Protein AF-A0A8J2PXL0-F1 (afdb_monomer_lite)

Sequence (95 aa):
MVITALSGHLNDPNPKKPLVLSFHGWAGSGKTYLAEMIIDALYEKGTESNYVRMYSASYHFPDKDKVAEYQEKLRKEIKATLSACERAVIVFDEV

InterPro domains:
  IPR010448 Torsin [PF06309] (1-92)
  IPR010448 Torsin [PTHR10760] (2-95)

Foldseek 3Di:
DVVVLCCVQVVDPDDPDDDDDDDDDDPPPCPVVVVQVVQVVVDVCGCPDLLEEEAECVPLPVDPVCVVVSVVVVVVSVVVSCVVPVPRYYHYPPD

Secondary structure (DSSP, 8-state):
-HHHHHHHHHT-SS-SS-------S-TTSSHHHHHHHHHHHH-TTGGGSTTEEEEEHHHH---GGGHHHHHHHHHHHHHHHHHH-TT-EEEEE--

Radius of gyration: 14.37 Å; chains: 1; bounding box: 31×33×34 Å

Structure (mmCIF, N/CA/C/O backbone):
data_AF-A0A8J2PXL0-F1
#
_entry.id   AF-A0A8J2PXL0-F1
#
loop_
_atom_site.group_PDB
_atom_site.id
_atom_site.type_symbol
_atom_site.label_atom_id
_atom_site.label_alt_id
_atom_site.label_comp_id
_atom_site.label_asym_id
_atom_site.label_entity_id
_atom_site.label_seq_id
_atom_site.pdbx_PDB_ins_code
_atom_site.Cartn_x
_atom_site.Cartn_y
_atom_site.Cartn_z
_atom_site.occupancy
_atom_site.B_iso_or_equiv
_atom_site.auth_seq_id
_atom_site.auth_comp_id
_atom_site.auth_asym_id
_atom_site.auth_atom_id
_atom_site.pdbx_PDB_model_num
ATOM 1 N N . MET A 1 1 ? -8.094 18.738 -1.160 1.00 76.62 1 MET A N 1
ATOM 2 C CA . MET A 1 1 ? -8.742 17.533 -1.731 1.00 76.62 1 MET A CA 1
ATOM 3 C C . MET A 1 1 ? -8.339 16.256 -1.002 1.00 76.62 1 MET A C 1
ATOM 5 O O . MET A 1 1 ? -9.234 15.599 -0.497 1.00 76.62 1 MET A O 1
ATOM 9 N N . VAL A 1 2 ? -7.044 15.932 -0.867 1.00 91.00 2 VAL A N 1
ATOM 10 C CA . VAL A 1 2 ? -6.586 14.698 -0.183 1.00 91.00 2 VAL A CA 1
ATOM 11 C C . VAL A 1 2 ? -7.076 14.597 1.268 1.00 91.00 2 VAL A C 1
ATOM 13 O O . VAL A 1 2 ? -7.729 13.622 1.618 1.00 91.00 2 VAL A O 1
ATOM 16 N N . ILE A 1 3 ? -6.859 15.635 2.086 1.00 93.38 3 ILE A N 1
ATOM 17 C CA . ILE A 1 3 ? -7.290 15.649 3.498 1.00 93.38 3 ILE A CA 1
ATOM 18 C C . ILE A 1 3 ? -8.808 15.496 3.642 1.00 93.38 3 ILE A C 1
ATOM 20 O O . ILE A 1 3 ? -9.274 14.748 4.492 1.00 93.38 3 ILE A O 1
ATOM 24 N N . THR A 1 4 ? -9.590 16.158 2.788 1.00 95.12 4 THR A N 1
ATOM 25 C CA . THR A 1 4 ? -11.057 16.052 2.796 1.00 95.12 4 THR A CA 1
ATOM 26 C C . THR A 1 4 ? -11.521 14.635 2.455 1.00 95.12 4 THR A C 1
ATOM 28 O O . THR A 1 4 ? -12.411 14.117 3.119 1.00 95.12 4 THR A O 1
ATOM 31 N N . ALA A 1 5 ? -10.905 13.995 1.454 1.00 95.31 5 ALA A N 1
ATOM 32 C CA . ALA A 1 5 ? -11.227 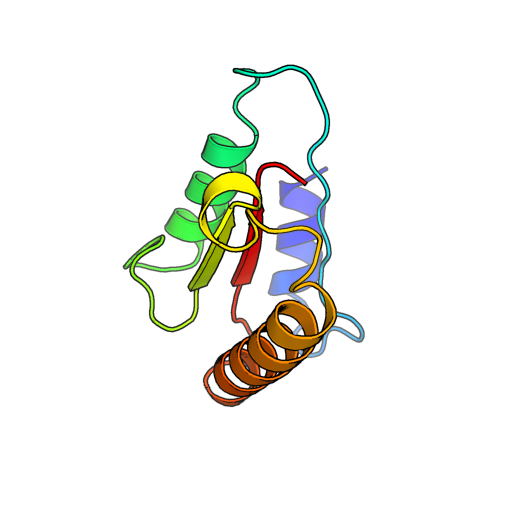12.623 1.067 1.00 95.31 5 ALA A CA 1
ATOM 33 C C . ALA A 1 5 ? -10.851 11.615 2.166 1.00 95.31 5 ALA A C 1
ATOM 35 O O . ALA A 1 5 ? -11.661 10.756 2.508 1.00 95.31 5 ALA A O 1
ATOM 36 N N . LEU A 1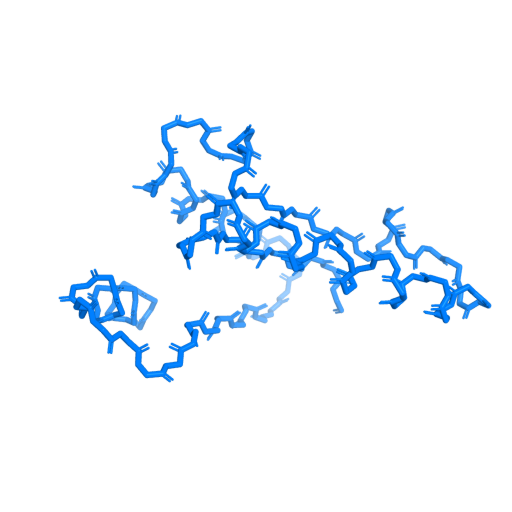 6 ? -9.662 11.764 2.760 1.00 95.12 6 LEU A N 1
ATOM 37 C CA . LEU A 1 6 ? -9.217 10.951 3.894 1.00 95.12 6 LEU A CA 1
ATOM 38 C C . LEU A 1 6 ? -10.141 11.126 5.097 1.00 95.12 6 LEU A C 1
ATOM 40 O O . LEU A 1 6 ? -10.646 10.144 5.623 1.00 95.12 6 LEU A O 1
ATOM 44 N N . SER A 1 7 ? -10.413 12.367 5.500 1.00 94.81 7 SER A N 1
ATOM 45 C CA . SER A 1 7 ? -11.280 12.662 6.640 1.00 94.81 7 SER A CA 1
ATOM 46 C C . SER A 1 7 ? -12.691 12.111 6.434 1.00 94.81 7 SER A C 1
ATOM 48 O O . SER A 1 7 ? -13.220 11.460 7.328 1.00 94.81 7 SER A O 1
ATOM 50 N N . GLY A 1 8 ? -13.278 12.301 5.248 1.00 95.56 8 GLY A N 1
ATOM 51 C CA . GLY A 1 8 ? -14.599 11.760 4.931 1.00 95.56 8 GLY A CA 1
ATOM 52 C C . GLY A 1 8 ? -14.646 10.232 4.980 1.00 95.56 8 GLY A C 1
ATOM 53 O O . GLY A 1 8 ? -15.605 9.675 5.497 1.00 95.56 8 GLY A O 1
ATOM 54 N N . HIS A 1 9 ? -13.606 9.555 4.486 1.00 96.00 9 HIS A N 1
ATOM 55 C CA . HIS A 1 9 ? -13.550 8.094 4.493 1.00 96.00 9 HIS A CA 1
ATOM 56 C C . HIS A 1 9 ? -13.269 7.510 5.883 1.00 96.00 9 HIS A C 1
ATOM 58 O O . HIS A 1 9 ? -13.908 6.544 6.278 1.00 96.00 9 HIS A O 1
ATOM 64 N N . LEU A 1 10 ? -12.330 8.089 6.633 1.00 93.81 10 LEU A N 1
ATOM 65 C CA . LEU A 1 10 ? -11.900 7.569 7.936 1.00 93.81 10 LEU A CA 1
ATOM 66 C C . LEU A 1 10 ? -12.918 7.832 9.052 1.00 93.81 10 LEU A C 1
ATOM 68 O O . LEU A 1 10 ? -12.968 7.070 10.018 1.00 93.81 10 LEU A O 1
ATOM 72 N N . ASN A 1 11 ? -13.719 8.893 8.917 1.00 95.25 11 ASN A N 1
ATOM 73 C CA . ASN A 1 11 ? -14.783 9.229 9.863 1.00 95.25 11 ASN A CA 1
ATOM 74 C C . ASN A 1 11 ? -16.108 8.507 9.568 1.00 95.25 11 ASN A C 1
ATOM 76 O O . ASN A 1 11 ? -17.010 8.549 10.404 1.00 95.25 11 ASN A O 1
ATOM 80 N N . ASP A 1 12 ? -16.246 7.852 8.411 1.00 96.12 12 ASP A N 1
ATOM 81 C CA . ASP A 1 12 ? -17.376 6.969 8.128 1.00 96.12 12 ASP A CA 1
ATOM 82 C C . ASP A 1 12 ? -17.114 5.598 8.782 1.00 96.12 12 ASP A C 1
ATOM 84 O O . ASP A 1 12 ? -16.146 4.924 8.420 1.00 96.12 12 ASP A O 1
ATOM 88 N N . PRO A 1 13 ? -17.932 5.150 9.753 1.00 93.00 13 PRO A N 1
ATOM 89 C CA . PRO A 1 13 ? -17.755 3.837 10.366 1.00 93.00 13 PRO A CA 1
ATOM 90 C C . PRO A 1 13 ? -18.093 2.678 9.415 1.00 93.00 13 PRO A C 1
ATOM 92 O O . PRO A 1 13 ? -17.736 1.544 9.720 1.00 93.00 13 PRO A O 1
ATOM 95 N N . ASN A 1 14 ? -18.781 2.928 8.294 1.00 94.00 14 ASN A N 1
ATOM 96 C CA . ASN A 1 14 ? -19.180 1.901 7.333 1.00 94.00 14 ASN A CA 1
ATOM 97 C C . ASN A 1 14 ? -19.060 2.396 5.874 1.00 94.00 14 ASN A C 1
ATOM 99 O O . ASN A 1 14 ? -20.071 2.535 5.167 1.00 94.00 14 ASN A O 1
ATOM 103 N N . PRO A 1 15 ? -17.830 2.652 5.395 1.00 94.12 15 PRO A N 1
ATOM 104 C CA . PRO A 1 15 ? -17.616 3.150 4.050 1.00 94.12 15 PRO A CA 1
ATOM 105 C C . PRO A 1 15 ? -18.024 2.095 3.018 1.00 94.12 15 PRO A C 1
ATOM 107 O O . PRO A 1 15 ? -17.529 0.972 2.994 1.00 94.12 15 PRO A O 1
ATOM 110 N N . LYS A 1 16 ? -18.908 2.474 2.091 1.00 93.31 16 LYS A N 1
ATOM 111 C CA . LYS A 1 16 ? -19.468 1.548 1.084 1.00 93.31 16 LYS A CA 1
ATOM 112 C C . LYS A 1 16 ? -18.449 1.034 0.060 1.00 93.31 16 LYS A C 1
ATOM 114 O O . LYS A 1 16 ? -18.750 0.097 -0.678 1.00 93.31 16 LYS A O 1
ATOM 119 N N . LYS A 1 17 ? -17.305 1.707 -0.075 1.00 94.44 17 LYS A N 1
ATOM 120 C CA . LYS A 1 17 ? -16.243 1.413 -1.046 1.00 94.44 17 LYS A CA 1
ATOM 121 C C . LYS A 1 17 ? -14.883 1.797 -0.458 1.00 94.44 17 LYS A C 1
ATOM 123 O O . LYS A 1 17 ? -14.835 2.751 0.320 1.00 94.44 17 LYS A O 1
ATOM 128 N N . PRO A 1 18 ? -13.793 1.126 -0.866 1.00 95.44 18 PRO A N 1
ATOM 129 C CA . PRO A 1 18 ? -12.447 1.546 -0.496 1.00 95.44 18 P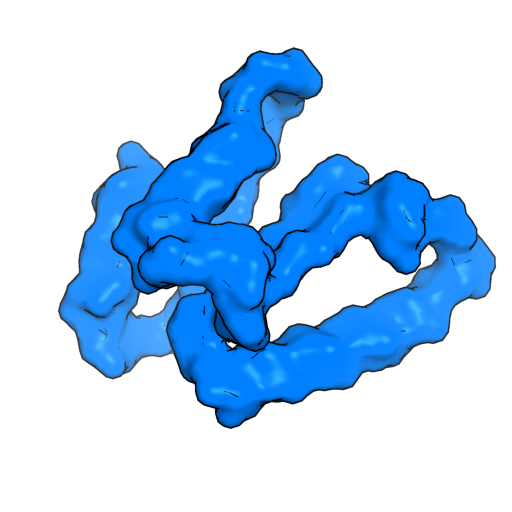RO A CA 1
ATOM 130 C C . PRO A 1 18 ? -12.138 2.938 -1.059 1.00 95.44 18 PRO A C 1
ATOM 132 O O . PRO A 1 18 ? -12.554 3.274 -2.174 1.00 95.44 18 PRO A O 1
ATOM 135 N N . LEU A 1 19 ? -11.389 3.740 -0.303 1.00 96.88 19 LEU A N 1
ATOM 136 C CA . LEU A 1 19 ? -10.831 4.989 -0.809 1.00 96.88 19 LEU A CA 1
ATOM 137 C C . LEU A 1 19 ? -9.672 4.684 -1.762 1.00 96.88 19 LEU A C 1
ATOM 139 O O . LEU A 1 19 ? -8.706 4.027 -1.387 1.00 96.88 19 LEU A O 1
ATOM 143 N N . VAL A 1 20 ? -9.759 5.203 -2.985 1.00 96.38 20 VAL A N 1
ATOM 144 C CA . VAL A 1 20 ? -8.692 5.112 -3.987 1.00 96.38 20 VAL A CA 1
ATOM 145 C C . VAL A 1 20 ? -8.204 6.520 -4.294 1.00 96.38 20 VAL A C 1
ATOM 147 O O . VAL A 1 20 ? -8.992 7.389 -4.669 1.00 96.38 20 VAL A O 1
ATOM 150 N N . LEU A 1 21 ? -6.902 6.742 -4.131 1.00 95.50 21 LEU A N 1
ATOM 151 C CA . LEU A 1 21 ? -6.225 7.989 -4.469 1.00 95.50 21 LEU A CA 1
ATOM 152 C C . LEU A 1 21 ? -5.226 7.711 -5.589 1.00 95.50 21 LEU A C 1
ATOM 154 O O . LEU A 1 21 ? -4.499 6.725 -5.530 1.00 95.50 21 LEU A O 1
ATOM 158 N N . SER A 1 22 ? -5.185 8.591 -6.587 1.00 94.94 22 SER A N 1
ATOM 159 C CA . SER A 1 22 ? -4.179 8.534 -7.645 1.00 94.94 22 SER A CA 1
ATOM 160 C C . SER A 1 22 ? -3.394 9.834 -7.680 1.00 94.94 22 SER A C 1
ATOM 162 O O . SER A 1 22 ? -3.969 10.915 -7.831 1.00 94.94 22 SER A O 1
ATOM 164 N N . PHE A 1 23 ? -2.078 9.731 -7.523 1.00 93.69 23 PHE A N 1
ATOM 165 C CA . PHE A 1 23 ? -1.165 10.861 -7.610 1.00 93.69 23 PHE A CA 1
ATOM 166 C C . PHE A 1 23 ? -0.429 10.780 -8.945 1.00 93.69 23 PHE A C 1
ATOM 168 O O . PHE A 1 23 ? 0.328 9.848 -9.192 1.00 93.69 23 PHE A O 1
ATOM 175 N N . HIS A 1 24 ? -0.642 11.768 -9.811 1.00 91.88 24 HIS A N 1
ATOM 176 C CA . HIS A 1 24 ? 0.019 11.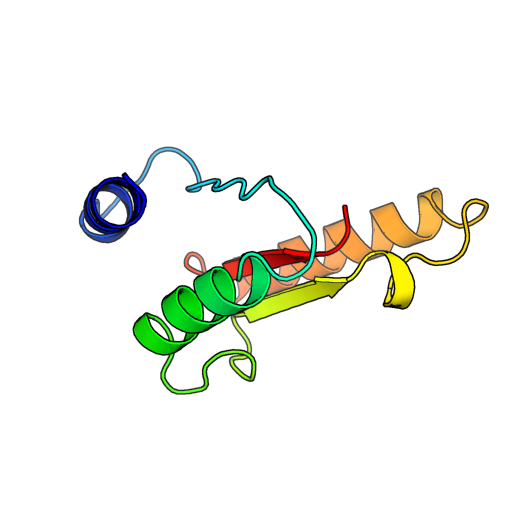873 -11.112 1.00 91.88 24 HIS A CA 1
ATOM 177 C C . HIS A 1 24 ? 0.826 13.167 -11.190 1.00 91.88 24 HIS A C 1
ATOM 179 O O . HIS A 1 24 ? 0.494 14.160 -10.545 1.00 91.88 24 HIS A O 1
ATOM 185 N N . GLY A 1 25 ? 1.895 13.155 -11.981 1.00 91.00 25 GLY A N 1
ATOM 186 C CA . GLY A 1 25 ? 2.762 14.312 -12.178 1.00 91.00 25 GLY A CA 1
ATOM 187 C C . GLY A 1 25 ? 4.212 13.912 -12.413 1.00 91.00 25 GLY A C 1
ATOM 188 O O . GLY A 1 25 ? 4.547 12.726 -12.444 1.00 91.00 25 GLY A O 1
ATOM 189 N N . TRP A 1 26 ? 5.079 14.911 -12.541 1.00 92.12 26 TRP A N 1
ATOM 190 C CA . TRP A 1 26 ? 6.501 14.736 -12.838 1.00 92.12 26 TRP A CA 1
ATOM 191 C C . TRP A 1 26 ? 7.256 13.940 -11.767 1.00 92.12 26 TRP A C 1
ATOM 193 O O . TRP A 1 26 ? 6.881 13.918 -10.591 1.00 92.12 26 TRP A O 1
ATOM 203 N N . ALA A 1 27 ? 8.337 13.271 -12.168 1.00 88.31 27 ALA A N 1
ATOM 204 C CA . ALA A 1 27 ? 9.278 12.684 -11.219 1.00 88.31 27 ALA A CA 1
ATOM 205 C C . ALA A 1 27 ? 9.812 13.769 -10.264 1.00 88.31 27 ALA A C 1
ATOM 207 O O . ALA A 1 27 ? 9.979 14.922 -10.657 1.00 88.31 27 ALA A O 1
ATOM 208 N N . GLY A 1 28 ? 10.016 13.416 -8.994 1.00 89.44 28 GLY A N 1
ATOM 209 C CA . GLY A 1 28 ? 10.461 14.370 -7.973 1.00 89.44 28 GLY A CA 1
ATOM 210 C C . GLY A 1 28 ? 9.382 15.327 -7.443 1.00 89.44 28 GLY A C 1
ATOM 211 O O . GLY A 1 28 ? 9.669 16.104 -6.543 1.00 89.44 28 GLY A O 1
ATOM 212 N N . SER A 1 29 ? 8.126 15.251 -7.904 1.00 93.75 29 SER A N 1
ATOM 213 C CA . SER A 1 29 ? 7.033 16.098 -7.387 1.00 93.75 29 SER A CA 1
ATOM 214 C C . SER A 1 29 ? 6.484 15.672 -6.011 1.00 93.75 29 SER A C 1
ATOM 216 O O . SER A 1 29 ? 5.433 16.157 -5.602 1.00 93.75 29 SER A O 1
ATOM 218 N N . GLY A 1 30 ? 7.132 14.719 -5.330 1.00 93.44 30 GLY A N 1
ATOM 219 C CA . GLY A 1 30 ? 6.759 14.275 -3.980 1.00 93.44 30 GLY A CA 1
ATOM 220 C C . GLY A 1 30 ? 5.566 13.315 -3.882 1.00 93.44 30 GLY A C 1
ATOM 221 O O . GLY A 1 30 ? 4.956 13.233 -2.824 1.00 93.44 30 GLY A O 1
ATOM 222 N N . LYS A 1 31 ? 5.205 12.584 -4.948 1.00 94.12 31 LYS A N 1
ATOM 223 C CA . LYS A 1 31 ? 4.057 11.647 -4.934 1.00 94.12 31 LYS A CA 1
ATOM 224 C C . LYS A 1 31 ? 4.214 10.530 -3.895 1.00 94.12 31 LYS A C 1
ATOM 226 O O . LYS A 1 31 ? 3.323 10.343 -3.072 1.00 94.12 31 LYS A O 1
ATOM 231 N N . THR A 1 32 ? 5.356 9.843 -3.914 1.00 93.19 32 THR A N 1
ATOM 232 C CA . THR A 1 32 ? 5.695 8.786 -2.949 1.00 93.19 32 THR A CA 1
ATOM 233 C C . THR A 1 32 ? 5.804 9.362 -1.540 1.00 93.19 32 THR A C 1
ATOM 235 O O . THR A 1 32 ? 5.174 8.852 -0.623 1.00 93.19 32 THR A O 1
ATOM 238 N N . TYR A 1 33 ? 6.461 10.516 -1.397 1.00 94.75 33 TYR A N 1
ATOM 239 C CA . TYR A 1 33 ? 6.578 11.223 -0.119 1.00 94.75 33 TYR A CA 1
ATOM 240 C C . TYR A 1 33 ? 5.214 11.594 0.493 1.00 94.75 33 TYR A C 1
ATOM 242 O O . TYR A 1 33 ? 5.002 11.458 1.693 1.00 94.75 33 TYR A O 1
ATOM 250 N N . LEU A 1 34 ? 4.243 12.025 -0.323 1.00 94.81 34 LEU A N 1
ATOM 251 C CA . LEU A 1 34 ? 2.878 12.275 0.146 1.00 94.81 34 LEU A CA 1
ATOM 252 C C . LEU A 1 34 ? 2.181 10.988 0.606 1.00 94.81 34 LEU A C 1
ATOM 254 O O . LEU A 1 34 ? 1.463 11.020 1.603 1.00 94.81 34 LEU A O 1
ATOM 258 N N . ALA A 1 35 ? 2.370 9.874 -0.105 1.00 95.56 35 ALA A N 1
ATOM 259 C CA . ALA A 1 35 ? 1.822 8.585 0.308 1.00 95.56 35 ALA A CA 1
ATOM 260 C C . ALA A 1 35 ? 2.420 8.125 1.649 1.00 95.56 35 ALA A C 1
ATOM 262 O O . ALA A 1 35 ? 1.667 7.721 2.531 1.00 95.56 35 ALA A O 1
ATOM 263 N N . GLU A 1 36 ? 3.735 8.266 1.832 1.00 95.94 36 GLU A N 1
ATOM 264 C CA . GLU A 1 36 ? 4.434 7.985 3.093 1.00 95.94 36 GLU A CA 1
ATOM 265 C C . GLU A 1 36 ? 3.919 8.867 4.235 1.00 95.94 36 GLU A C 1
ATOM 267 O O . GLU A 1 36 ? 3.532 8.339 5.270 1.00 95.94 36 GLU A O 1
ATOM 272 N N . MET A 1 37 ? 3.761 10.181 4.025 1.00 96.44 37 MET A N 1
ATOM 273 C CA . MET A 1 37 ? 3.178 11.073 5.040 1.00 96.44 37 MET A CA 1
ATOM 274 C C . MET A 1 37 ? 1.764 10.656 5.464 1.00 96.44 37 MET A C 1
ATOM 276 O O . MET A 1 37 ? 1.407 10.769 6.635 1.00 96.44 37 MET A O 1
ATOM 280 N N . ILE A 1 38 ? 0.935 10.188 4.524 1.00 96.19 38 ILE A N 1
ATOM 281 C CA . ILE A 1 38 ? -0.400 9.669 4.850 1.00 96.19 38 ILE A CA 1
ATOM 282 C C . ILE A 1 38 ? -0.275 8.388 5.679 1.00 96.19 38 ILE A C 1
ATOM 284 O O . ILE A 1 38 ? -1.006 8.226 6.651 1.00 96.19 38 ILE A O 1
ATOM 288 N N . ILE A 1 39 ? 0.635 7.487 5.313 1.00 97.38 39 ILE A N 1
ATOM 289 C CA . ILE A 1 39 ? 0.860 6.231 6.032 1.00 97.38 39 ILE A CA 1
ATOM 290 C C . ILE A 1 39 ? 1.349 6.498 7.457 1.00 97.38 39 ILE A C 1
ATOM 292 O O . ILE A 1 39 ? 0.766 5.956 8.391 1.00 97.38 39 ILE A O 1
ATOM 296 N N . ASP A 1 40 ? 2.346 7.361 7.634 1.00 97.44 40 ASP A N 1
ATOM 297 C CA . ASP A 1 40 ? 2.924 7.699 8.939 1.00 97.44 40 ASP A CA 1
ATOM 298 C C . ASP A 1 40 ? 1.910 8.398 9.854 1.00 97.44 40 ASP A C 1
ATOM 300 O O . ASP A 1 40 ? 1.924 8.222 11.071 1.00 97.44 40 ASP A O 1
ATOM 304 N N . ALA A 1 41 ? 0.972 9.156 9.276 1.00 95.38 41 ALA A N 1
ATOM 305 C CA . ALA A 1 41 ? -0.133 9.745 10.028 1.00 95.38 41 ALA A CA 1
ATOM 306 C C . ALA A 1 41 ? -1.187 8.711 10.472 1.00 95.38 41 ALA A C 1
ATOM 308 O O . ALA A 1 41 ? -1.928 8.965 11.422 1.00 95.38 41 ALA A O 1
ATOM 309 N N . LEU A 1 42 ? -1.295 7.569 9.781 1.00 94.94 42 LEU A N 1
ATOM 310 C CA . LEU A 1 42 ? -2.293 6.526 10.053 1.00 94.94 42 LEU A CA 1
ATOM 311 C C . LEU A 1 42 ? -1.746 5.359 10.879 1.00 94.94 42 LEU A C 1
ATOM 313 O O . LEU A 1 42 ? -2.507 4.711 11.598 1.00 94.94 42 LEU A O 1
ATOM 317 N N . TYR A 1 43 ? -0.452 5.075 10.768 1.00 96.81 43 TYR A N 1
ATOM 318 C CA . TYR A 1 43 ? 0.192 3.912 11.358 1.00 96.81 43 TYR A CA 1
ATOM 319 C C . TYR A 1 43 ? 1.456 4.324 12.100 1.00 96.81 43 TYR A C 1
ATOM 321 O O . TYR A 1 43 ? 2.382 4.856 11.505 1.00 96.81 43 TYR A O 1
ATOM 329 N N . GLU A 1 44 ? 1.542 3.973 13.384 1.00 96.75 44 GLU A N 1
ATOM 330 C CA . GLU A 1 44 ? 2.710 4.265 14.230 1.00 96.75 44 GLU A CA 1
ATOM 331 C C . GLU A 1 44 ? 4.022 3.699 13.660 1.00 96.75 44 GLU A C 1
ATOM 333 O O . GLU A 1 44 ? 5.077 4.308 13.790 1.00 96.75 44 GLU A O 1
ATOM 338 N N . LYS A 1 45 ? 3.951 2.538 12.996 1.00 97.50 45 LYS A N 1
ATOM 339 C CA . LYS A 1 45 ? 5.099 1.898 12.335 1.00 97.50 45 LYS A CA 1
ATOM 340 C C . LYS A 1 45 ? 5.319 2.365 10.894 1.00 97.50 45 LYS A C 1
ATOM 342 O O . LYS A 1 45 ? 6.143 1.782 10.197 1.00 97.50 45 LYS A O 1
ATOM 347 N N . GLY A 1 46 ? 4.546 3.340 10.422 1.00 96.81 46 GLY A N 1
ATOM 348 C CA . GLY A 1 46 ? 4.635 3.838 9.058 1.00 96.81 46 GLY A CA 1
ATOM 349 C C . GLY A 1 46 ? 4.563 2.717 8.019 1.00 96.81 46 GLY A C 1
ATOM 350 O O . GLY A 1 46 ? 3.727 1.806 8.099 1.00 96.81 46 GLY A O 1
ATOM 351 N N . THR A 1 47 ? 5.485 2.762 7.061 1.00 95.31 47 THR A N 1
ATOM 352 C CA . THR A 1 47 ? 5.632 1.772 5.982 1.00 95.31 47 THR A CA 1
ATOM 353 C C . THR A 1 47 ? 6.050 0.377 6.462 1.00 95.31 47 THR A C 1
ATOM 355 O O . THR A 1 47 ? 5.832 -0.596 5.742 1.00 95.31 47 THR A O 1
ATOM 358 N N . GLU A 1 48 ? 6.569 0.240 7.688 1.00 95.81 48 GLU A N 1
ATOM 359 C CA . GLU A 1 48 ? 6.918 -1.050 8.306 1.00 95.81 48 GLU A CA 1
ATOM 360 C C . GLU A 1 48 ? 5.718 -1.742 8.978 1.00 95.81 48 GLU A C 1
ATOM 362 O O . GLU A 1 48 ? 5.830 -2.846 9.519 1.00 95.81 48 GLU A O 1
ATOM 367 N N . SER A 1 49 ? 4.545 -1.106 8.978 1.00 97.31 49 SER A N 1
ATOM 368 C CA . SER A 1 49 ? 3.317 -1.712 9.484 1.00 97.31 49 SER A CA 1
ATOM 369 C C . SER A 1 49 ? 2.952 -2.972 8.694 1.00 97.31 49 SER A C 1
ATOM 371 O O . SER A 1 49 ? 2.899 -2.970 7.467 1.00 97.31 49 SER A O 1
ATOM 373 N N . ASN A 1 50 ? 2.558 -4.038 9.397 1.00 95.12 50 ASN A N 1
ATOM 374 C CA . ASN A 1 50 ? 2.051 -5.267 8.770 1.00 95.12 50 ASN A CA 1
ATOM 375 C C . ASN A 1 50 ? 0.763 -5.048 7.948 1.00 95.12 50 ASN A C 1
ATOM 377 O O . ASN A 1 50 ? 0.363 -5.929 7.186 1.00 95.12 50 ASN A O 1
ATOM 381 N N . TYR A 1 51 ? 0.105 -3.898 8.122 1.00 96.88 51 TYR A N 1
ATOM 382 C CA . TYR A 1 51 ? -1.121 -3.507 7.422 1.00 96.88 51 TYR A CA 1
ATOM 383 C C . TYR A 1 51 ? -0.858 -2.553 6.253 1.00 96.88 51 TYR A C 1
ATOM 385 O O . TYR A 1 51 ? -1.801 -2.063 5.636 1.00 96.88 51 TYR A O 1
ATOM 393 N N . VAL A 1 52 ? 0.410 -2.278 5.953 1.00 97.44 52 VAL A N 1
ATOM 394 C CA . VAL A 1 52 ? 0.828 -1.438 4.838 1.00 97.44 52 VAL A CA 1
ATOM 395 C C . VAL A 1 52 ? 1.608 -2.303 3.857 1.00 97.44 52 VAL A C 1
ATOM 397 O O . VAL A 1 52 ? 2.509 -3.051 4.234 1.00 97.44 52 VAL A O 1
ATOM 400 N N . ARG A 1 53 ? 1.247 -2.235 2.576 1.00 96.69 53 ARG A N 1
ATOM 401 C CA . ARG A 1 53 ? 1.985 -2.898 1.496 1.00 96.69 53 ARG A CA 1
ATOM 402 C C . ARG A 1 53 ? 2.304 -1.898 0.405 1.00 96.69 53 ARG A C 1
ATOM 404 O O . ARG A 1 53 ? 1.408 -1.226 -0.097 1.00 96.69 53 ARG A O 1
ATOM 411 N N . MET A 1 54 ? 3.575 -1.838 0.027 1.00 95.00 54 MET A N 1
ATOM 412 C CA . MET A 1 54 ? 4.061 -0.997 -1.060 1.00 95.00 54 MET A CA 1
ATOM 413 C C . MET A 1 54 ? 4.585 -1.875 -2.191 1.00 95.00 54 MET A C 1
ATOM 415 O O . MET A 1 54 ? 5.407 -2.762 -1.970 1.00 95.00 54 MET A O 1
ATOM 419 N N . TYR A 1 55 ? 4.118 -1.603 -3.402 1.00 95.56 55 TYR A N 1
ATOM 420 C CA . TYR A 1 55 ? 4.506 -2.296 -4.619 1.00 95.56 55 TYR A CA 1
ATOM 421 C C . TYR A 1 55 ? 5.105 -1.292 -5.606 1.00 95.56 55 TYR A C 1
ATOM 423 O O . TYR A 1 55 ? 4.367 -0.544 -6.233 1.00 95.56 55 TYR A O 1
ATOM 431 N N . SER A 1 56 ? 6.428 -1.284 -5.773 1.00 93.38 56 SER A N 1
ATOM 432 C CA . SER A 1 56 ? 7.077 -0.640 -6.931 1.00 93.38 56 SER A CA 1
ATOM 433 C C . SER A 1 56 ? 7.043 -1.582 -8.136 1.00 93.38 56 SER A C 1
ATOM 435 O O . SER A 1 56 ? 7.457 -2.741 -8.010 1.00 93.38 56 SER A O 1
ATOM 437 N N . ALA A 1 57 ? 6.570 -1.095 -9.287 1.00 90.88 57 ALA A N 1
ATOM 438 C CA . ALA A 1 57 ? 6.497 -1.889 -10.511 1.00 90.88 57 ALA A CA 1
ATOM 439 C C . ALA A 1 57 ? 7.879 -2.325 -11.016 1.00 90.88 57 ALA A C 1
ATOM 441 O O . ALA A 1 57 ? 8.045 -3.479 -11.411 1.00 90.88 57 ALA A O 1
ATOM 442 N N . SER A 1 58 ? 8.880 -1.443 -10.940 1.00 90.75 58 SER A N 1
ATOM 443 C CA . SER A 1 58 ? 10.238 -1.728 -11.415 1.00 90.75 58 SER A CA 1
ATOM 444 C C . SER A 1 58 ? 10.938 -2.819 -10.597 1.00 90.75 58 SER A C 1
ATOM 446 O O . SER A 1 58 ? 11.695 -3.614 -11.153 1.00 90.75 58 SER A O 1
ATOM 448 N N . TYR A 1 59 ? 10.653 -2.897 -9.294 1.00 93.44 59 TYR A N 1
ATOM 449 C CA . TYR A 1 59 ? 11.263 -3.878 -8.398 1.00 93.44 59 TYR A CA 1
ATOM 450 C C . TYR A 1 59 ? 10.460 -5.181 -8.289 1.00 93.44 59 TYR A C 1
ATOM 452 O O . TYR A 1 59 ? 11.025 -6.272 -8.359 1.00 93.44 59 TYR A O 1
ATOM 460 N N . HIS A 1 60 ? 9.139 -5.092 -8.114 1.00 95.38 60 HIS A N 1
ATOM 461 C CA . HIS A 1 60 ? 8.304 -6.269 -7.854 1.00 95.38 60 HIS A CA 1
ATOM 462 C C . HIS A 1 60 ? 7.814 -6.954 -9.129 1.00 95.38 60 HIS A C 1
ATOM 464 O O . HIS A 1 60 ? 7.556 -8.159 -9.096 1.00 95.38 60 HIS A O 1
ATOM 470 N N . PHE A 1 61 ? 7.681 -6.209 -10.232 1.00 94.88 61 PHE A N 1
ATOM 471 C CA . PHE A 1 61 ? 7.095 -6.693 -11.484 1.00 94.88 61 PHE A CA 1
ATOM 472 C C . PHE A 1 61 ? 7.973 -6.383 -12.719 1.00 94.88 61 PHE A C 1
ATOM 474 O O . PHE A 1 61 ? 7.465 -5.851 -13.708 1.00 94.88 61 PHE A O 1
ATOM 481 N N . PRO A 1 62 ? 9.283 -6.708 -12.706 1.00 95.38 62 PRO A N 1
ATOM 482 C CA . PRO A 1 62 ? 10.204 -6.306 -13.773 1.00 95.38 62 PRO A CA 1
ATOM 483 C C . PRO A 1 62 ? 9.986 -7.054 -15.097 1.00 95.38 62 PRO A C 1
ATOM 485 O O . PRO A 1 62 ? 10.306 -6.530 -16.163 1.00 95.38 62 PRO A O 1
ATOM 488 N N . ASP A 1 63 ? 9.481 -8.291 -15.038 1.00 95.81 63 ASP A N 1
ATOM 489 C CA . ASP A 1 63 ? 9.410 -9.196 -16.184 1.00 95.81 63 ASP A CA 1
ATOM 490 C C . ASP A 1 63 ? 8.007 -9.228 -16.807 1.00 95.81 63 ASP A C 1
ATOM 492 O O . ASP A 1 63 ? 7.031 -9.681 -16.203 1.00 95.81 63 ASP A O 1
ATOM 496 N N . LYS A 1 64 ? 7.905 -8.776 -18.058 1.00 93.81 64 LYS A N 1
ATOM 497 C CA . LYS A 1 64 ? 6.634 -8.714 -18.790 1.00 93.81 64 LYS A CA 1
ATOM 498 C C . LYS A 1 64 ? 6.066 -10.093 -19.121 1.00 93.81 64 LYS A C 1
ATOM 500 O O . LYS A 1 64 ? 4.852 -10.210 -19.279 1.00 93.81 64 LYS A O 1
ATOM 505 N N . ASP A 1 65 ? 6.896 -11.130 -19.168 1.00 97.44 65 ASP A N 1
ATOM 506 C CA . ASP A 1 65 ? 6.439 -12.485 -19.481 1.00 97.44 65 ASP A CA 1
ATOM 507 C C . ASP A 1 65 ? 5.823 -13.180 -18.253 1.00 97.44 65 ASP A C 1
ATOM 509 O O . ASP A 1 65 ? 5.104 -14.172 -18.377 1.00 97.44 65 ASP A O 1
ATOM 513 N N . LYS A 1 66 ? 6.021 -12.618 -17.051 1.00 97.31 66 LYS A N 1
ATOM 514 C CA . LYS A 1 66 ? 5.527 -13.162 -15.774 1.00 97.31 66 LYS A CA 1
ATOM 515 C C . LYS A 1 66 ? 4.254 -12.501 -15.257 1.00 97.31 66 LYS A C 1
ATOM 517 O O . LYS A 1 66 ? 3.857 -12.726 -14.115 1.00 97.31 66 LYS A O 1
ATOM 522 N N . VAL A 1 67 ? 3.559 -11.723 -16.089 1.00 96.38 67 VAL A N 1
ATOM 523 C CA . VAL A 1 67 ? 2.343 -10.989 -15.688 1.00 96.38 67 VAL A CA 1
ATOM 524 C C . VAL A 1 67 ? 1.295 -11.899 -15.039 1.00 96.38 67 VAL A C 1
ATOM 526 O O . VAL A 1 67 ? 0.697 -11.510 -14.038 1.00 96.38 67 VAL A O 1
ATOM 529 N N . ALA A 1 68 ? 1.084 -13.112 -15.559 1.00 97.56 68 ALA A N 1
ATOM 530 C CA . ALA A 1 68 ? 0.120 -14.051 -14.980 1.00 97.56 68 ALA A CA 1
ATOM 531 C C . ALA A 1 68 ? 0.497 -14.463 -13.542 1.00 97.56 68 ALA A C 1
ATOM 533 O O . ALA A 1 68 ? -0.352 -14.420 -12.649 1.00 97.56 68 ALA A O 1
ATOM 534 N N . GLU A 1 69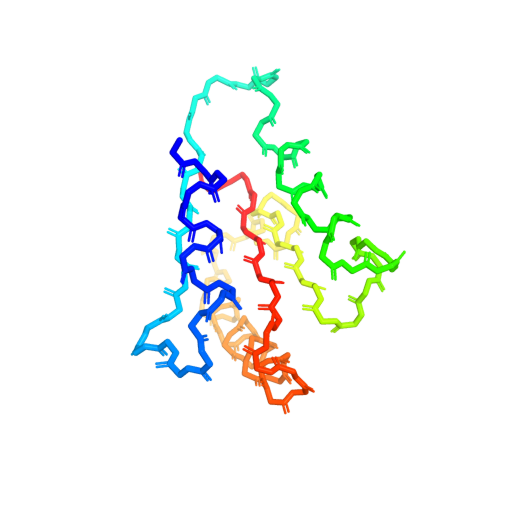 ? 1.773 -14.779 -13.30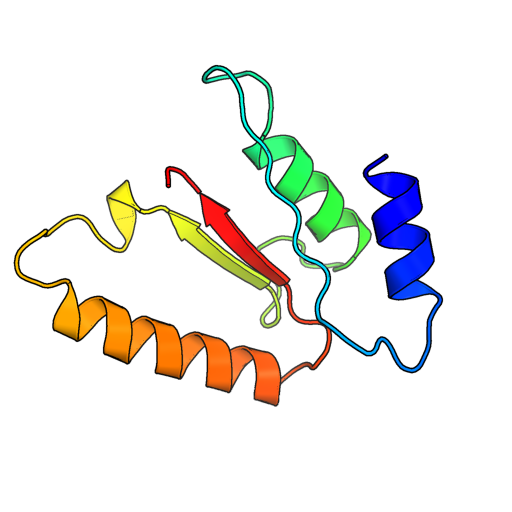5 1.00 97.81 69 GLU A N 1
ATOM 535 C CA . GLU A 1 69 ? 2.310 -15.126 -11.983 1.00 97.81 69 GLU A CA 1
ATOM 536 C C . GLU A 1 69 ? 2.187 -13.943 -11.012 1.00 97.81 69 GLU A C 1
ATOM 538 O O . GLU A 1 69 ? 1.693 -14.087 -9.891 1.00 97.81 69 GLU A O 1
ATOM 543 N N . TYR A 1 70 ? 2.565 -12.742 -11.460 1.00 97.19 70 TYR A N 1
ATOM 544 C CA . TYR A 1 70 ? 2.475 -11.525 -10.655 1.00 97.19 70 TYR A CA 1
ATOM 545 C C . TYR A 1 70 ? 1.041 -11.196 -10.264 1.00 97.19 70 TYR A C 1
ATOM 547 O O . TYR A 1 70 ? 0.785 -10.842 -9.115 1.00 97.19 70 TYR A O 1
ATOM 555 N N . GLN A 1 71 ? 0.089 -11.359 -11.181 1.00 97.06 71 GLN A N 1
ATOM 556 C CA . GLN A 1 71 ? -1.320 -11.151 -10.881 1.00 97.06 71 GLN A CA 1
ATOM 557 C C . GLN A 1 71 ? -1.856 -12.152 -9.850 1.00 97.06 71 GLN A C 1
ATOM 559 O O . GLN A 1 71 ? -2.658 -11.769 -8.994 1.00 97.06 71 GLN A O 1
ATOM 564 N N . GLU A 1 72 ? -1.456 -13.424 -9.919 1.00 98.00 72 GLU A N 1
ATOM 565 C CA . GLU A 1 72 ? -1.858 -14.428 -8.929 1.00 98.00 72 GLU A CA 1
ATOM 566 C C . GLU A 1 72 ? -1.291 -14.088 -7.545 1.00 98.00 72 GLU A C 1
ATOM 568 O O . GLU A 1 72 ? -2.041 -13.988 -6.566 1.00 98.00 72 GLU A O 1
ATOM 573 N N . LYS A 1 73 ? 0.018 -13.820 -7.481 1.00 96.69 73 LYS A N 1
ATOM 574 C CA . LYS A 1 73 ? 0.715 -13.425 -6.254 1.00 96.69 73 LYS A CA 1
ATOM 575 C C . LYS A 1 73 ? 0.093 -12.175 -5.633 1.00 96.69 73 LYS A C 1
ATOM 577 O O . LYS A 1 73 ? -0.253 -12.187 -4.452 1.00 96.69 73 LYS A O 1
ATOM 582 N N . LEU A 1 74 ? -0.125 -11.132 -6.433 1.00 96.81 74 LEU A N 1
ATOM 583 C CA . LEU A 1 74 ? -0.683 -9.861 -5.978 1.00 96.81 74 LEU A CA 1
ATOM 584 C C . LEU A 1 74 ? -2.090 -10.035 -5.393 1.00 96.81 74 LEU A C 1
ATOM 586 O O . LEU A 1 74 ? -2.377 -9.536 -4.307 1.00 96.81 74 LEU A O 1
ATOM 590 N N . ARG A 1 75 ? -2.967 -10.800 -6.060 1.00 97.44 75 ARG A N 1
ATOM 591 C CA . ARG A 1 75 ? -4.315 -11.089 -5.536 1.00 97.44 75 ARG A CA 1
ATOM 592 C C . ARG A 1 75 ? -4.259 -11.811 -4.191 1.00 97.44 75 ARG A C 1
ATOM 594 O O . ARG A 1 75 ? -5.027 -11.472 -3.289 1.00 97.44 75 ARG A O 1
ATOM 601 N N . LYS A 1 76 ? -3.362 -12.791 -4.047 1.00 97.56 76 LYS A N 1
ATOM 602 C CA . LYS A 1 76 ? -3.188 -13.550 -2.803 1.00 97.56 76 LYS A CA 1
ATOM 603 C C . LYS A 1 76 ? -2.712 -12.655 -1.658 1.00 97.56 76 LYS A C 1
ATOM 605 O O . LYS A 1 76 ? -3.288 -12.705 -0.573 1.00 97.56 76 LYS A O 1
ATOM 610 N N . GLU A 1 77 ? -1.700 -11.829 -1.899 1.00 96.25 77 GLU A N 1
ATOM 611 C CA . GLU A 1 77 ? -1.125 -10.941 -0.884 1.00 96.25 77 GLU A CA 1
ATOM 612 C C . GLU A 1 77 ? -2.090 -9.834 -0.452 1.00 96.25 77 GLU A C 1
ATOM 614 O O . GLU A 1 77 ? -2.248 -9.597 0.748 1.00 96.25 77 GLU A O 1
ATOM 619 N N . ILE A 1 78 ? -2.794 -9.205 -1.400 1.00 96.12 78 ILE A N 1
ATOM 620 C CA . ILE A 1 78 ? -3.811 -8.192 -1.089 1.00 96.12 78 ILE A CA 1
ATOM 621 C C . ILE A 1 78 ? -4.924 -8.814 -0.249 1.00 96.12 78 ILE A C 1
ATOM 623 O O . ILE A 1 78 ? -5.284 -8.268 0.792 1.00 96.12 78 ILE A O 1
ATOM 627 N N . LYS A 1 79 ? -5.438 -9.986 -0.648 1.00 96.75 79 LYS A N 1
ATOM 628 C CA . LYS A 1 79 ? -6.490 -10.673 0.111 1.00 96.75 79 LYS A CA 1
ATOM 629 C C . LYS A 1 79 ? -6.032 -11.015 1.529 1.00 96.75 79 LYS A C 1
ATOM 631 O O . LYS A 1 79 ? -6.797 -10.812 2.469 1.00 96.75 79 LYS A O 1
ATOM 636 N N . ALA A 1 80 ? -4.804 -11.505 1.695 1.00 96.44 80 ALA A N 1
ATOM 637 C CA . ALA A 1 80 ? -4.245 -11.804 3.012 1.00 96.44 80 ALA A CA 1
ATOM 638 C C . ALA A 1 80 ? -4.104 -10.539 3.877 1.00 96.44 80 ALA A C 1
ATOM 640 O O . ALA A 1 80 ? -4.481 -10.555 5.045 1.00 96.44 80 ALA A O 1
ATOM 641 N N . THR A 1 81 ? -3.634 -9.436 3.290 1.00 96.56 81 THR A N 1
ATOM 642 C CA . THR A 1 81 ? -3.459 -8.154 3.989 1.00 96.56 81 THR A CA 1
ATOM 643 C C . THR A 1 81 ? -4.805 -7.583 4.447 1.00 96.56 81 THR A C 1
ATOM 645 O O . THR A 1 81 ? -4.962 -7.253 5.619 1.00 96.56 81 THR A O 1
ATOM 648 N N . LEU A 1 82 ? -5.807 -7.560 3.561 1.00 94.69 82 LEU A N 1
ATOM 649 C CA . LEU A 1 82 ? -7.161 -7.090 3.884 1.00 94.69 82 LEU A CA 1
ATOM 650 C C . LEU A 1 82 ? -7.881 -7.991 4.898 1.00 94.69 82 LEU A C 1
ATOM 652 O O . LEU A 1 82 ? -8.681 -7.502 5.686 1.00 94.69 82 LEU A O 1
ATOM 656 N N . SER A 1 83 ? -7.588 -9.297 4.908 1.00 96.00 83 SER A N 1
ATOM 657 C CA . SER A 1 83 ? -8.140 -10.217 5.917 1.00 96.00 83 SER A CA 1
ATOM 658 C C . SER A 1 83 ? -7.541 -9.986 7.307 1.00 96.00 83 SER A C 1
ATOM 660 O O . SER A 1 83 ? -8.184 -10.297 8.303 1.00 96.00 83 SER A O 1
ATOM 662 N N . ALA A 1 84 ? -6.309 -9.470 7.382 1.00 96.12 84 ALA A N 1
ATOM 663 C CA . ALA A 1 84 ? -5.652 -9.147 8.646 1.00 96.12 84 ALA A CA 1
ATOM 664 C C . ALA A 1 84 ? -6.092 -7.782 9.200 1.00 96.12 84 ALA A C 1
ATOM 666 O O . ALA A 1 84 ? -6.146 -7.607 10.415 1.00 96.12 84 ALA A O 1
ATOM 667 N N . CYS A 1 85 ? -6.393 -6.816 8.325 1.00 95.44 85 CYS A N 1
ATOM 668 C CA . CYS A 1 85 ? -6.895 -5.504 8.714 1.00 95.44 85 CYS A CA 1
ATOM 669 C C . CYS A 1 85 ? -7.736 -4.878 7.595 1.00 95.44 85 CYS A C 1
ATOM 671 O O . CYS A 1 85 ? -7.238 -4.613 6.501 1.00 95.44 85 CYS A O 1
ATOM 673 N N . GLU A 1 86 ? -8.995 -4.559 7.898 1.00 92.06 86 GLU A N 1
ATOM 674 C CA . GLU A 1 86 ? -9.929 -3.934 6.949 1.00 92.06 86 GLU A CA 1
ATOM 675 C C . GLU A 1 86 ? -9.507 -2.517 6.533 1.00 92.06 86 GLU A C 1
ATOM 677 O O . GLU A 1 86 ? -9.912 -2.029 5.480 1.00 92.06 86 GLU A O 1
ATOM 682 N N . ARG A 1 87 ? -8.675 -1.857 7.348 1.00 93.88 87 ARG A N 1
ATOM 683 C CA . ARG A 1 87 ? -8.153 -0.506 7.091 1.00 93.88 87 ARG A CA 1
ATOM 684 C C . ARG A 1 87 ? -6.770 -0.499 6.441 1.00 93.88 87 ARG A C 1
ATOM 686 O O . ARG A 1 87 ? -6.170 0.570 6.332 1.00 93.88 87 ARG A O 1
ATOM 693 N N . ALA A 1 88 ? -6.261 -1.661 6.030 1.00 97.06 88 ALA A N 1
ATOM 694 C CA . ALA A 1 88 ? -4.947 -1.785 5.416 1.00 97.06 88 ALA A CA 1
ATOM 695 C C . ALA A 1 88 ? -4.764 -0.848 4.210 1.00 97.06 88 ALA A C 1
ATOM 697 O O . ALA A 1 88 ? -5.697 -0.584 3.450 1.00 97.06 88 ALA A O 1
ATOM 698 N N . VAL A 1 89 ? -3.533 -0.374 4.021 1.00 97.44 89 VAL A N 1
ATOM 699 C CA . VAL A 1 89 ? -3.165 0.535 2.930 1.00 97.44 89 VAL A CA 1
ATOM 700 C C . VAL A 1 89 ? -2.295 -0.208 1.928 1.00 97.44 89 VAL A C 1
ATOM 702 O O . VAL A 1 89 ? -1.267 -0.784 2.281 1.00 97.44 89 VAL A O 1
ATOM 705 N N . ILE A 1 90 ? -2.709 -0.171 0.663 1.00 97.38 90 ILE A N 1
ATOM 706 C CA . ILE A 1 90 ? -1.958 -0.732 -0.458 1.00 97.38 90 ILE A CA 1
ATOM 707 C C . ILE A 1 90 ? -1.522 0.419 -1.362 1.00 97.38 90 ILE A C 1
ATOM 709 O O . ILE A 1 90 ? -2.364 1.170 -1.854 1.00 97.38 90 ILE A O 1
ATOM 713 N N . VAL A 1 91 ? -0.217 0.548 -1.587 1.00 96.75 91 VAL A N 1
ATOM 714 C CA . VAL A 1 91 ? 0.379 1.558 -2.466 1.00 96.75 91 VAL A CA 1
ATOM 715 C C . VAL A 1 91 ? 0.997 0.873 -3.671 1.00 96.75 91 VAL A C 1
ATOM 717 O O . VAL A 1 91 ? 1.752 -0.087 -3.524 1.00 96.75 91 VAL A O 1
ATOM 720 N N . PHE A 1 92 ? 0.703 1.399 -4.855 1.00 95.56 92 PHE A N 1
ATOM 721 C CA . PHE A 1 92 ? 1.388 1.052 -6.093 1.00 95.56 92 PHE A CA 1
ATOM 722 C C . PHE A 1 92 ? 2.195 2.266 -6.549 1.00 95.56 92 PHE A C 1
ATOM 724 O O . PHE A 1 92 ? 1.621 3.335 -6.754 1.00 95.56 92 PHE A O 1
ATOM 731 N N . ASP A 1 93 ? 3.508 2.100 -6.673 1.00 91.94 93 ASP A N 1
ATOM 732 C CA . ASP A 1 93 ? 4.437 3.125 -7.141 1.00 91.94 93 ASP A CA 1
ATOM 733 C C . ASP A 1 93 ? 5.030 2.730 -8.501 1.00 91.94 93 ASP A C 1
ATOM 735 O O . ASP A 1 93 ? 5.132 1.545 -8.833 1.00 91.94 93 ASP A O 1
ATOM 739 N N . GLU A 1 94 ? 5.420 3.740 -9.277 1.00 82.81 94 GLU A N 1
ATOM 740 C CA . GLU A 1 94 ? 5.999 3.597 -10.621 1.00 82.81 94 GLU A CA 1
ATOM 741 C C . GLU A 1 94 ? 5.110 2.811 -11.605 1.00 82.81 94 GLU A C 1
ATOM 743 O O . GLU A 1 94 ? 5.603 2.024 -12.412 1.00 82.81 94 GLU A O 1
ATOM 748 N N . VAL A 1 95 ? 3.793 3.027 -11.515 1.00 77.81 95 VAL A N 1
ATOM 749 C CA . VAL A 1 95 ? 2.765 2.425 -12.388 1.00 77.81 95 VAL A CA 1
ATOM 750 C C . VAL A 1 95 ? 2.761 3.037 -13.786 1.00 77.81 95 VAL A C 1
ATOM 752 O O . VAL A 1 95 ? 2.855 4.284 -13.886 1.00 77.81 95 VAL A O 1
#

pLDDT: mean 94.7, std 3.46, range [76.62, 98.0]

Organism: NCBI:txid39272